Protein AF-A0A1A8SMA7-F1 (afdb_monomer_lite)

Organism: NCBI:txid451742

Secondary structure (DSSP, 8-state):
--GGGTGGGS-HHHHHHHHIIIIIHHHHHHHHHHTTS-HHHHHHHHHHHHHHHHHHTT--TTS-HHHHHHHTTPPPHHHHHHHHHHHHHHHHHTT-S--

Sequence (99 aa):
RNIACLCPSLTDSTAQTLIFAFITSRLDNCNSILYRFPSSALQKLQYIQNSAALLLSYTRSRDHITPVLKQLHWLPVSYRIHYKLLLITYKCLNNLAPS

Structure (mmCIF, N/CA/C/O backbone):
data_AF-A0A1A8SMA7-F1
#
_entry.id   AF-A0A1A8SMA7-F1
#
loop_
_atom_site.group_PDB
_atom_site.id
_atom_site.type_symbol
_atom_site.label_atom_id
_atom_site.label_alt_id
_atom_site.label_comp_id
_atom_site.label_asym_id
_atom_site.label_entity_id
_atom_site.label_seq_id
_atom_site.pdbx_PDB_ins_code
_atom_site.Cartn_x
_atom_site.Cartn_y
_atom_site.Cartn_z
_atom_site.occupanc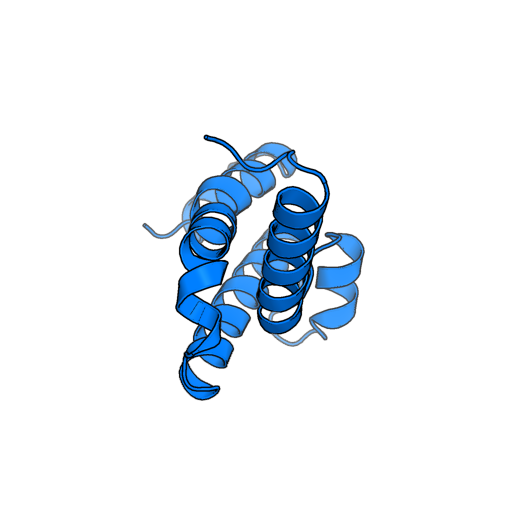y
_atom_site.B_iso_or_equiv
_atom_site.auth_seq_id
_atom_site.auth_comp_id
_atom_site.auth_asym_id
_atom_site.auth_atom_id
_atom_site.pdbx_PDB_model_num
ATOM 1 N N . ARG A 1 1 ? 6.987 8.583 13.426 1.00 53.88 1 ARG A N 1
ATOM 2 C CA . ARG A 1 1 ? 5.743 9.250 13.887 1.00 53.88 1 ARG A CA 1
A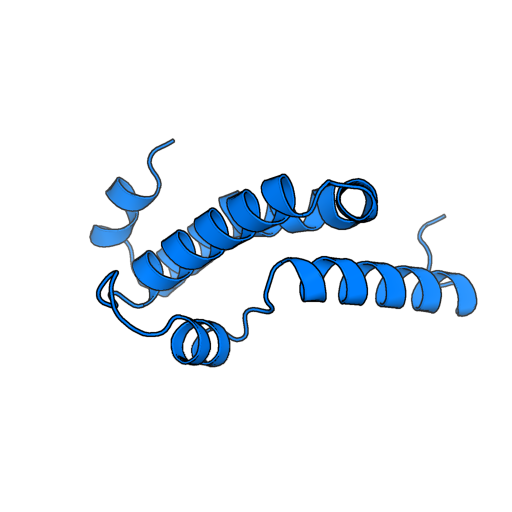TOM 3 C C . ARG A 1 1 ? 4.686 8.175 14.090 1.00 53.88 1 ARG A C 1
ATOM 5 O O . ARG A 1 1 ? 4.494 7.386 13.175 1.00 53.88 1 ARG A O 1
ATOM 12 N N . ASN A 1 2 ? 4.067 8.102 15.268 1.00 64.50 2 ASN A N 1
ATOM 13 C CA . ASN A 1 2 ? 3.106 7.050 15.599 1.00 64.50 2 ASN A CA 1
ATOM 14 C C . ASN A 1 2 ? 1.698 7.465 15.133 1.00 64.50 2 ASN A C 1
ATOM 16 O O . ASN A 1 2 ? 0.941 8.068 15.886 1.00 64.50 2 ASN A O 1
ATOM 20 N N . ILE A 1 3 ? 1.402 7.227 13.851 1.00 67.25 3 ILE A N 1
ATOM 21 C CA . ILE A 1 3 ? 0.160 7.667 13.182 1.00 67.25 3 ILE A CA 1
ATOM 22 C C . ILE A 1 3 ? -1.083 7.093 13.884 1.00 67.25 3 ILE A C 1
ATOM 24 O O . ILE A 1 3 ? -2.090 7.782 14.005 1.00 67.25 3 ILE A O 1
ATOM 28 N N . ALA A 1 4 ? -0.964 5.887 14.448 1.00 66.62 4 ALA A N 1
ATOM 29 C CA . ALA A 1 4 ? -2.018 5.215 15.205 1.00 66.62 4 ALA A CA 1
ATOM 30 C C . ALA A 1 4 ? -2.538 6.004 16.415 1.00 66.62 4 ALA A C 1
ATOM 32 O O . ALA A 1 4 ? -3.692 5.844 16.783 1.00 66.62 4 ALA A O 1
ATOM 33 N N . CYS A 1 5 ? -1.720 6.876 17.010 1.00 69.69 5 CYS A N 1
ATOM 34 C CA . CYS A 1 5 ? -2.129 7.698 18.151 1.00 69.69 5 CYS A CA 1
ATOM 35 C C . CYS A 1 5 ? -3.058 8.857 17.741 1.00 69.69 5 CYS A C 1
ATOM 37 O O . CYS A 1 5 ? -3.824 9.353 18.555 1.00 69.69 5 CYS A O 1
ATOM 39 N N . LEU A 1 6 ? -2.997 9.288 16.477 1.00 67.69 6 LEU A N 1
ATOM 40 C CA . LEU A 1 6 ? -3.757 10.437 15.975 1.00 67.69 6 LEU A CA 1
ATOM 41 C C . LEU A 1 6 ? -5.105 10.027 15.369 1.00 67.69 6 LEU A C 1
ATOM 43 O O . LEU A 1 6 ? -6.041 10.817 15.378 1.00 67.69 6 LEU A O 1
ATOM 47 N N . CYS A 1 7 ? -5.216 8.799 14.857 1.00 66.31 7 CYS A N 1
ATOM 48 C CA . CYS A 1 7 ? -6.432 8.287 14.222 1.00 66.31 7 CYS A CA 1
ATOM 49 C C . CYS A 1 7 ? -7.700 8.303 15.106 1.00 66.31 7 CYS A C 1
ATOM 51 O O . CYS A 1 7 ? -8.740 8.657 14.565 1.00 66.31 7 CYS A O 1
ATOM 53 N N . PRO A 1 8 ? -7.659 8.018 16.427 1.00 68.31 8 PRO A N 1
ATOM 54 C CA . PRO A 1 8 ? -8.859 8.015 17.274 1.00 68.31 8 PRO A CA 1
ATOM 55 C C . PRO A 1 8 ? -9.504 9.395 17.465 1.00 68.31 8 PRO A C 1
ATOM 57 O O . PRO A 1 8 ? -10.656 9.486 17.872 1.00 68.31 8 PRO A O 1
ATOM 60 N N . SER A 1 9 ? -8.753 10.472 17.223 1.00 75.38 9 SER A N 1
ATOM 61 C CA . SER A 1 9 ? -9.209 11.857 17.401 1.00 75.38 9 SER A CA 1
ATOM 62 C C . SER A 1 9 ? -9.604 12.531 16.081 1.00 75.38 9 SER A C 1
ATOM 64 O O . SER A 1 9 ? -9.889 13.727 16.068 1.00 75.38 9 SER A O 1
ATOM 66 N N . LEU A 1 10 ? -9.580 11.795 14.966 1.00 76.50 10 LEU A N 1
ATOM 67 C CA . LEU A 1 10 ? -9.831 12.301 13.617 1.00 76.50 10 LEU A CA 1
ATOM 68 C C . LEU A 1 10 ? -11.110 11.688 13.038 1.00 76.50 10 LEU A C 1
ATOM 70 O O . LEU A 1 10 ? -11.506 10.586 13.402 1.00 76.50 10 LEU A O 1
ATOM 74 N N . THR A 1 11 ? -11.728 12.382 12.081 1.00 80.56 11 THR A N 1
ATOM 75 C CA . THR A 1 11 ? -12.776 11.779 11.248 1.00 80.56 11 THR A CA 1
ATOM 76 C C . THR A 1 11 ? -12.179 10.702 10.341 1.00 80.56 11 THR A C 1
ATOM 78 O O . THR A 1 11 ? -11.028 10.828 9.907 1.00 80.56 11 THR A O 1
ATOM 81 N N . ASP A 1 12 ? -12.967 9.683 9.988 1.00 76.81 12 ASP A N 1
ATOM 82 C CA . ASP A 1 12 ? -12.518 8.564 9.141 1.00 76.81 12 ASP A CA 1
ATOM 83 C C . ASP A 1 12 ? -11.895 9.038 7.818 1.00 76.81 12 ASP A C 1
ATOM 85 O O . ASP A 1 12 ? -10.849 8.544 7.398 1.00 76.81 12 ASP A O 1
ATOM 89 N N . SER A 1 13 ? -12.471 10.073 7.197 1.00 78.94 13 SER A N 1
ATOM 90 C CA . SER A 1 13 ? -11.955 10.670 5.958 1.00 78.94 13 SER A CA 1
ATOM 91 C C . SER A 1 13 ? -10.583 11.334 6.133 1.00 78.94 13 SER A C 1
ATOM 93 O O . SER A 1 13 ? -9.703 11.213 5.271 1.00 78.94 13 SER A O 1
ATOM 95 N N . THR A 1 14 ? -10.360 12.008 7.263 1.00 81.00 14 THR A N 1
ATOM 96 C CA . THR A 1 14 ? -9.082 12.663 7.572 1.00 81.00 14 THR A CA 1
ATOM 97 C C . THR A 1 14 ? -8.024 11.631 7.945 1.00 81.00 14 THR A C 1
ATOM 99 O O . THR A 1 14 ? -6.890 11.716 7.472 1.00 81.00 14 THR A O 1
ATOM 102 N N . ALA A 1 15 ? -8.394 10.618 8.734 1.00 80.81 15 ALA A N 1
ATOM 103 C CA . ALA A 1 15 ? -7.522 9.501 9.082 1.00 80.81 15 ALA A CA 1
ATOM 104 C C . ALA A 1 15 ? -7.088 8.722 7.829 1.00 80.81 15 ALA A C 1
ATOM 106 O O . ALA A 1 15 ? -5.898 8.445 7.659 1.00 80.81 15 ALA A O 1
ATOM 107 N N . GLN A 1 16 ? -8.019 8.454 6.908 1.00 79.25 16 GLN A N 1
ATOM 108 C CA . GLN A 1 16 ? -7.725 7.830 5.619 1.00 79.25 16 GLN A CA 1
ATOM 109 C C . GLN A 1 16 ? -6.737 8.667 4.805 1.00 79.25 16 GLN A C 1
ATOM 111 O O . GLN A 1 16 ? -5.733 8.137 4.328 1.00 79.25 16 GLN A O 1
ATOM 116 N N . THR A 1 17 ? -6.982 9.973 4.681 1.00 81.69 17 THR A N 1
ATOM 117 C CA . THR A 1 17 ? -6.105 10.891 3.937 1.00 81.69 17 THR A CA 1
ATOM 118 C C . THR A 1 17 ? -4.704 10.940 4.543 1.00 81.69 17 THR A C 1
ATOM 120 O O . THR A 1 17 ? -3.711 10.865 3.819 1.00 81.69 17 THR A O 1
ATOM 123 N N . LEU A 1 18 ? -4.606 11.001 5.872 1.00 83.44 18 LEU A N 1
ATOM 124 C CA . LEU A 1 18 ? -3.341 11.012 6.602 1.00 83.44 18 LEU A CA 1
ATOM 125 C C . LEU A 1 18 ? -2.555 9.712 6.358 1.00 83.44 18 LEU A C 1
ATOM 127 O O . LEU A 1 18 ? -1.376 9.747 6.000 1.00 83.44 18 LEU A O 1
ATOM 131 N N . ILE A 1 19 ? -3.210 8.559 6.497 1.00 81.56 19 ILE A N 1
ATOM 132 C CA . ILE A 1 19 ? -2.598 7.251 6.245 1.00 81.56 19 ILE A CA 1
ATOM 133 C C . ILE A 1 19 ? -2.130 7.146 4.787 1.00 81.56 19 ILE A C 1
ATOM 135 O O . ILE A 1 19 ? -0.988 6.747 4.539 1.00 81.56 19 ILE A O 1
ATOM 139 N N . PHE A 1 20 ? -2.953 7.573 3.827 1.00 78.62 20 PHE A N 1
ATOM 140 C CA . PHE A 1 20 ? -2.569 7.620 2.416 1.00 78.62 20 PHE A CA 1
ATOM 141 C C . PHE A 1 20 ? -1.347 8.514 2.174 1.00 78.62 20 PHE A C 1
ATOM 143 O O . PHE A 1 20 ? -0.390 8.097 1.518 1.00 78.62 20 PHE A O 1
ATOM 150 N N . ALA A 1 21 ? -1.343 9.726 2.726 1.00 80.00 21 ALA A N 1
ATOM 151 C CA . ALA A 1 21 ? -0.267 10.690 2.530 1.00 80.00 21 ALA A CA 1
ATOM 152 C C . ALA A 1 21 ? 1.072 10.211 3.114 1.00 80.00 21 ALA A C 1
ATOM 154 O O . ALA A 1 21 ? 2.123 10.449 2.519 1.00 80.00 21 ALA A O 1
ATOM 155 N N . PHE A 1 22 ? 1.061 9.518 4.257 1.00 78.75 22 PHE A N 1
ATOM 156 C CA . PHE A 1 22 ? 2.298 9.101 4.924 1.00 78.75 22 PHE A CA 1
ATOM 157 C C . PHE A 1 22 ? 2.789 7.704 4.534 1.00 78.75 22 PHE A C 1
ATOM 159 O O . PHE A 1 22 ? 4.004 7.499 4.464 1.00 78.75 22 PHE A O 1
ATOM 166 N N . ILE A 1 23 ? 1.884 6.752 4.302 1.00 78.44 23 ILE A N 1
ATOM 167 C CA . ILE A 1 23 ? 2.229 5.346 4.048 1.00 78.44 23 ILE A CA 1
ATOM 168 C C . ILE A 1 23 ? 2.149 5.058 2.552 1.00 78.44 23 ILE A C 1
ATOM 170 O O . ILE A 1 23 ? 3.147 4.685 1.933 1.00 78.44 23 ILE A O 1
ATOM 174 N N . THR A 1 24 ? 0.982 5.295 1.957 1.00 76.38 24 THR A N 1
ATOM 175 C CA . THR A 1 24 ? 0.711 4.950 0.560 1.00 76.38 24 THR A CA 1
ATOM 176 C C . THR A 1 24 ? 1.567 5.756 -0.414 1.00 76.38 24 THR A C 1
ATOM 178 O O . THR A 1 24 ? 2.180 5.172 -1.300 1.00 76.38 24 THR A O 1
ATOM 181 N N . SER A 1 25 ? 1.713 7.067 -0.198 1.00 78.44 25 SER A N 1
ATOM 182 C CA . SER A 1 25 ? 2.567 7.939 -1.021 1.00 78.44 25 SER A CA 1
ATOM 183 C C . SER A 1 25 ? 4.033 7.485 -1.049 1.00 78.44 25 SER A C 1
ATOM 185 O O . SER A 1 25 ? 4.668 7.456 -2.102 1.00 78.44 25 SER A O 1
ATOM 187 N N . ARG A 1 26 ? 4.578 7.057 0.100 1.00 75.81 26 ARG A N 1
ATOM 188 C CA . ARG A 1 26 ? 5.964 6.569 0.185 1.00 75.81 26 ARG A CA 1
ATOM 189 C C . ARG A 1 26 ? 6.146 5.219 -0.492 1.00 75.81 26 ARG A C 1
ATOM 191 O O . ARG A 1 26 ? 7.158 5.022 -1.159 1.00 75.81 26 ARG A O 1
ATOM 198 N N . LEU A 1 27 ? 5.175 4.316 -0.345 1.00 76.12 27 LEU A N 1
ATOM 199 C CA . LEU A 1 27 ? 5.150 3.072 -1.115 1.00 76.12 27 LEU A CA 1
ATOM 200 C C . LEU A 1 27 ? 5.120 3.392 -2.614 1.00 76.12 27 LEU A C 1
ATOM 202 O O . LEU A 1 27 ? 5.967 2.910 -3.359 1.00 76.12 27 LEU A O 1
ATOM 206 N N . ASP A 1 28 ? 4.228 4.291 -3.034 1.00 74.06 28 ASP A N 1
ATOM 207 C CA . ASP A 1 28 ? 4.013 4.615 -4.442 1.00 74.06 28 ASP A CA 1
ATOM 208 C C . ASP A 1 28 ? 5.183 5.330 -5.119 1.00 74.06 28 ASP A C 1
ATOM 210 O O . ASP A 1 28 ? 5.434 5.083 -6.302 1.00 74.06 28 ASP A O 1
ATOM 214 N N . ASN A 1 29 ? 5.929 6.152 -4.379 1.00 70.12 29 ASN A N 1
ATOM 215 C CA . ASN A 1 29 ? 7.156 6.775 -4.870 1.00 70.12 29 ASN A CA 1
ATOM 216 C C . ASN A 1 29 ? 8.287 5.751 -5.070 1.00 70.12 29 ASN A C 1
ATOM 218 O O . ASN A 1 29 ? 9.054 5.836 -6.023 1.00 70.12 29 ASN A O 1
ATOM 222 N N . CYS A 1 30 ? 8.376 4.748 -4.195 1.00 67.25 30 CYS A N 1
ATOM 223 C CA . CYS A 1 30 ? 9.436 3.743 -4.251 1.00 67.25 30 CYS A CA 1
ATOM 224 C C . CYS A 1 30 ? 9.111 2.556 -5.175 1.00 67.25 30 CYS A C 1
ATOM 226 O O . CYS A 1 30 ? 9.995 1.739 -5.424 1.00 67.25 30 CYS A O 1
ATOM 228 N N . ASN A 1 31 ? 7.879 2.435 -5.688 1.00 68.81 31 ASN A N 1
ATOM 229 C CA . ASN A 1 31 ? 7.403 1.252 -6.422 1.00 68.81 31 ASN A CA 1
ATOM 230 C C . ASN A 1 31 ? 8.323 0.803 -7.578 1.00 68.81 31 ASN A C 1
ATOM 232 O O . ASN A 1 31 ? 8.483 -0.397 -7.778 1.00 68.81 31 ASN A O 1
ATOM 236 N N . SER A 1 32 ? 8.956 1.721 -8.317 1.00 66.12 32 SER A N 1
ATOM 237 C CA . SER A 1 32 ? 9.898 1.371 -9.398 1.00 66.12 32 SER A CA 1
ATOM 238 C C . SER A 1 32 ? 11.194 0.732 -8.878 1.0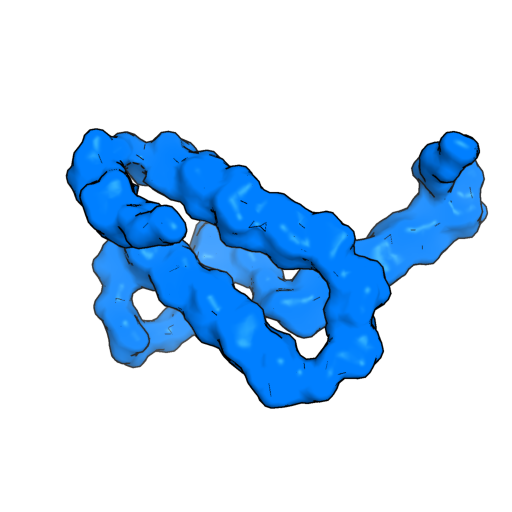0 66.12 32 SER A C 1
ATOM 240 O O . SER A 1 32 ? 11.719 -0.194 -9.492 1.00 66.12 32 SER A O 1
ATOM 242 N N . ILE A 1 33 ? 11.683 1.177 -7.720 1.00 68.88 33 ILE A N 1
ATOM 243 C CA . ILE A 1 33 ? 12.895 0.663 -7.062 1.00 68.88 33 ILE A CA 1
ATOM 244 C C . ILE A 1 33 ? 12.605 -0.677 -6.363 1.00 68.88 33 ILE A C 1
ATOM 246 O O . ILE A 1 33 ? 13.454 -1.569 -6.317 1.00 68.88 33 ILE A O 1
ATOM 250 N N . LEU A 1 34 ? 11.383 -0.847 -5.852 1.00 69.62 34 LEU A N 1
ATOM 251 C CA . LEU A 1 34 ? 10.962 -2.027 -5.092 1.00 69.62 34 LEU A CA 1
ATOM 252 C C . LEU A 1 34 ? 10.822 -3.303 -5.936 1.00 69.62 34 LEU A C 1
ATOM 254 O O . LEU A 1 34 ? 10.777 -4.389 -5.365 1.00 69.62 34 LEU A O 1
ATOM 258 N N . TYR A 1 35 ? 10.807 -3.214 -7.270 1.00 72.56 35 TYR A N 1
ATOM 259 C CA . TYR A 1 35 ? 10.700 -4.392 -8.141 1.00 72.56 35 TYR A CA 1
ATOM 260 C C . TYR A 1 35 ? 11.817 -5.425 -7.915 1.00 72.56 35 TYR A C 1
ATOM 262 O O . TYR A 1 35 ? 11.584 -6.623 -8.040 1.00 72.56 35 TYR A O 1
ATOM 270 N N . ARG A 1 36 ? 13.026 -4.978 -7.551 1.00 77.62 36 ARG A N 1
ATOM 271 C CA . ARG A 1 36 ? 14.186 -5.866 -7.337 1.00 77.62 36 ARG A CA 1
ATOM 272 C C . ARG A 1 36 ? 14.404 -6.253 -5.873 1.00 77.62 36 ARG A C 1
ATOM 274 O O . ARG A 1 36 ? 15.433 -6.841 -5.550 1.00 77.62 36 ARG A O 1
ATOM 281 N N . PHE A 1 37 ? 13.490 -5.893 -4.973 1.00 81.56 37 PHE A N 1
ATOM 282 C CA . PHE A 1 37 ? 13.669 -6.172 -3.552 1.00 81.56 37 PHE A CA 1
ATOM 283 C C . PHE A 1 37 ? 13.416 -7.648 -3.217 1.00 81.56 37 PHE A C 1
ATOM 285 O O . PHE A 1 37 ? 12.553 -8.286 -3.822 1.00 81.56 37 PHE A O 1
ATOM 292 N N . PRO A 1 38 ? 14.126 -8.198 -2.214 1.00 85.69 38 PRO A N 1
ATOM 293 C CA . PRO A 1 38 ? 13.875 -9.554 -1.751 1.00 85.69 38 PRO A CA 1
ATOM 294 C C . PRO A 1 38 ? 12.457 -9.667 -1.180 1.00 85.69 38 PRO A C 1
ATOM 296 O O . PRO A 1 38 ? 11.957 -8.747 -0.523 1.00 85.69 38 PRO A O 1
ATOM 299 N N . SER A 1 39 ? 11.818 -10.824 -1.370 1.00 84.25 39 SER A N 1
ATOM 300 C CA . SER A 1 39 ? 10.439 -11.078 -0.926 1.00 84.25 39 SER A CA 1
ATOM 301 C C . SER A 1 39 ? 10.233 -10.819 0.570 1.00 84.25 39 SER A C 1
ATOM 303 O O . SER A 1 39 ? 9.169 -10.356 0.972 1.00 84.25 39 SER A O 1
ATOM 305 N N . SER A 1 40 ? 11.262 -11.031 1.394 1.00 87.00 40 SER A N 1
ATOM 306 C CA . SER A 1 40 ? 11.241 -10.737 2.832 1.00 87.00 40 SER A CA 1
ATOM 307 C C . SER A 1 40 ? 11.069 -9.245 3.141 1.00 87.00 40 SER A C 1
ATOM 309 O O . SER A 1 40 ? 10.391 -8.879 4.100 1.00 87.00 40 SER A O 1
ATOM 311 N N . ALA A 1 41 ? 11.641 -8.357 2.327 1.00 85.56 41 ALA A N 1
ATOM 312 C CA . ALA A 1 41 ? 11.459 -6.919 2.476 1.00 85.56 41 ALA A CA 1
ATOM 313 C C . ALA A 1 41 ? 10.074 -6.479 1.977 1.00 85.56 41 ALA A C 1
ATOM 315 O O . ALA A 1 41 ? 9.421 -5.668 2.635 1.00 85.56 41 ALA A O 1
ATOM 316 N N . LEU A 1 42 ? 9.580 -7.072 0.884 1.00 87.12 42 LEU A N 1
ATOM 317 C CA . LEU A 1 42 ? 8.210 -6.842 0.410 1.00 87.12 42 LEU A CA 1
ATOM 318 C C . LEU A 1 42 ? 7.164 -7.290 1.441 1.00 87.12 42 LEU A C 1
ATOM 320 O O . LEU A 1 42 ? 6.173 -6.594 1.649 1.00 87.12 42 LEU A O 1
ATOM 324 N N . GLN A 1 43 ? 7.407 -8.394 2.152 1.00 88.88 43 GLN A N 1
ATOM 325 C CA . GLN A 1 43 ? 6.546 -8.846 3.249 1.00 88.88 43 GLN A CA 1
ATOM 326 C C . GLN A 1 43 ? 6.481 -7.836 4.399 1.00 88.88 43 GLN A C 1
ATOM 328 O O . GLN A 1 43 ? 5.399 -7.594 4.932 1.00 88.88 43 GLN A O 1
ATOM 333 N N . LYS A 1 44 ? 7.601 -7.191 4.754 1.00 89.25 44 LYS A N 1
ATOM 334 C CA . LYS A 1 44 ? 7.597 -6.116 5.763 1.00 89.25 44 LYS A CA 1
ATOM 335 C C . LYS A 1 44 ? 6.731 -4.938 5.317 1.00 89.25 44 LYS A C 1
ATOM 337 O O . LYS A 1 44 ? 5.963 -4.411 6.115 1.00 89.25 44 LYS A O 1
ATOM 342 N N . LEU A 1 45 ? 6.809 -4.554 4.043 1.00 88.75 45 LEU A N 1
ATOM 343 C CA . LEU A 1 45 ? 5.959 -3.495 3.487 1.00 88.75 45 LEU A CA 1
ATOM 344 C C . LEU A 1 45 ? 4.480 -3.895 3.480 1.00 88.75 45 LEU A C 1
ATOM 346 O O . LEU A 1 45 ? 3.629 -3.087 3.848 1.00 88.75 45 LEU A O 1
ATOM 350 N N . GLN A 1 46 ? 4.176 -5.148 3.134 1.00 90.88 46 GLN A N 1
ATOM 351 C CA . GLN A 1 46 ? 2.815 -5.677 3.201 1.00 90.88 46 GLN A CA 1
ATOM 352 C C . GLN A 1 46 ? 2.280 -5.641 4.632 1.00 90.88 46 GLN A C 1
ATOM 354 O O . GLN A 1 46 ? 1.130 -5.267 4.840 1.00 90.88 46 GLN A O 1
ATOM 359 N N . TYR A 1 47 ? 3.109 -5.973 5.622 1.00 90.12 47 TYR A N 1
ATOM 360 C CA . TYR A 1 47 ? 2.724 -5.894 7.027 1.00 90.12 47 TYR A CA 1
ATOM 361 C C . TYR A 1 47 ? 2.351 -4.463 7.432 1.00 90.12 47 TYR A C 1
ATOM 363 O O . TYR A 1 47 ? 1.297 -4.253 8.023 1.00 90.12 47 TYR A O 1
ATOM 371 N N . ILE A 1 48 ? 3.153 -3.468 7.037 1.00 88.06 48 ILE A N 1
ATOM 372 C CA . ILE A 1 48 ? 2.862 -2.049 7.301 1.00 88.06 48 ILE A CA 1
ATOM 373 C C . ILE A 1 48 ? 1.538 -1.630 6.650 1.00 88.06 48 ILE A C 1
ATOM 375 O O . ILE A 1 48 ? 0.715 -0.983 7.299 1.00 88.06 48 ILE A O 1
ATOM 379 N N . GLN A 1 49 ? 1.308 -2.018 5.392 1.00 88.75 49 GLN A N 1
ATOM 380 C CA . GLN A 1 49 ? 0.050 -1.731 4.700 1.00 88.75 49 GLN A CA 1
ATOM 381 C C . GLN A 1 49 ? -1.145 -2.390 5.403 1.00 88.75 49 GLN A C 1
ATOM 383 O O . GLN A 1 49 ? -2.178 -1.750 5.584 1.00 88.75 49 GLN A O 1
ATOM 388 N N . ASN A 1 50 ? -1.000 -3.645 5.831 1.00 90.06 50 ASN A N 1
ATOM 389 C CA . ASN A 1 50 ? -2.045 -4.378 6.539 1.00 90.06 50 ASN A CA 1
ATOM 390 C C . ASN A 1 50 ? -2.378 -3.713 7.876 1.00 90.06 50 ASN A C 1
ATOM 392 O O . ASN A 1 50 ? -3.547 -3.495 8.174 1.00 90.06 50 ASN A O 1
ATOM 396 N N . SER A 1 51 ? -1.366 -3.334 8.660 1.00 87.00 51 SER A N 1
ATOM 397 C CA . SER A 1 51 ? -1.577 -2.617 9.920 1.00 87.00 51 SER A CA 1
ATOM 398 C C . SER A 1 51 ? -2.283 -1.277 9.707 1.00 87.00 51 SER A C 1
ATOM 400 O O . SER A 1 51 ? -3.158 -0.921 10.489 1.00 87.00 51 SER A O 1
ATOM 402 N N . ALA A 1 52 ? -1.945 -0.552 8.640 1.00 85.56 52 ALA A N 1
ATOM 403 C CA . ALA A 1 52 ? -2.601 0.704 8.296 1.00 85.56 52 ALA A CA 1
ATOM 404 C C . ALA A 1 52 ? -4.074 0.512 7.893 1.00 85.56 52 ALA A C 1
ATOM 406 O O . ALA A 1 52 ? -4.930 1.286 8.314 1.00 85.56 52 ALA A O 1
ATOM 407 N N . ALA A 1 53 ? -4.371 -0.531 7.116 1.00 87.00 53 ALA A N 1
ATOM 408 C CA . ALA A 1 53 ? -5.735 -0.876 6.725 1.00 87.00 53 ALA A CA 1
ATOM 409 C C . ALA A 1 53 ? -6.587 -1.282 7.939 1.00 87.00 53 ALA A C 1
ATOM 411 O O . ALA A 1 53 ? -7.703 -0.801 8.099 1.00 87.00 53 ALA A O 1
ATOM 412 N N . LEU A 1 54 ? -6.037 -2.107 8.836 1.00 86.50 54 LEU A N 1
ATOM 413 C CA . LEU A 1 54 ? -6.727 -2.532 10.060 1.00 86.50 54 LEU A CA 1
ATOM 414 C C . LEU A 1 54 ? -6.983 -1.366 11.017 1.00 86.50 54 LEU A C 1
ATOM 416 O O . LEU A 1 54 ? -8.056 -1.293 11.610 1.00 86.50 54 LEU A O 1
ATOM 420 N N . LEU A 1 55 ? -6.019 -0.447 11.132 1.00 84.19 55 LEU A N 1
ATOM 421 C CA . LEU A 1 55 ? -6.165 0.777 11.915 1.00 84.19 55 LEU A CA 1
ATOM 422 C C . LEU A 1 55 ? -7.318 1.645 11.395 1.00 84.19 55 LEU A C 1
ATOM 424 O O . LEU A 1 55 ? -8.050 2.211 12.197 1.00 84.19 55 LEU A O 1
ATOM 428 N N . LEU A 1 56 ? -7.479 1.742 10.073 1.00 81.88 56 LEU A N 1
ATOM 429 C CA . LEU A 1 56 ? -8.530 2.551 9.458 1.00 81.88 56 LEU A CA 1
ATOM 430 C C . LEU A 1 56 ? -9.913 1.895 9.561 1.00 81.88 56 LEU A C 1
ATOM 432 O O . LEU A 1 56 ? -10.904 2.576 9.789 1.00 81.88 56 LEU A O 1
ATOM 436 N N . SER A 1 57 ? -9.987 0.576 9.395 1.00 81.25 57 SER A N 1
ATOM 437 C CA . SER A 1 57 ? -11.255 -0.162 9.429 1.00 81.25 57 SER A CA 1
ATOM 438 C C . SER A 1 57 ? -11.677 -0.591 10.838 1.00 81.25 57 SER A C 1
ATOM 440 O O . SER A 1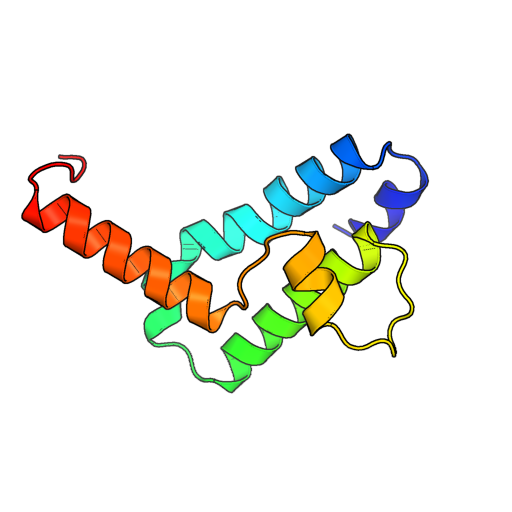 57 ? -12.621 -1.370 10.968 1.00 81.25 57 SER A O 1
ATOM 442 N N . TYR A 1 58 ? -10.964 -0.147 11.884 1.00 79.81 58 TYR A N 1
ATOM 443 C CA . TYR A 1 58 ? -11.170 -0.537 13.289 1.00 79.81 58 TYR A CA 1
ATOM 444 C C . TYR A 1 58 ? -11.353 -2.055 13.483 1.00 79.81 58 TYR A C 1
ATOM 446 O O . TYR A 1 58 ? -12.067 -2.525 14.370 1.00 79.81 58 TYR A O 1
ATOM 454 N N . THR A 1 59 ? -10.720 -2.836 12.611 1.00 77.38 59 THR A N 1
ATOM 455 C CA . THR A 1 59 ? -10.894 -4.285 12.521 1.00 77.38 59 THR A CA 1
ATOM 456 C C . THR A 1 59 ? -9.902 -4.966 13.459 1.00 77.38 59 THR A C 1
ATOM 458 O O . THR A 1 59 ? -8.805 -4.447 13.702 1.00 77.38 59 THR A O 1
ATOM 461 N N . ARG A 1 60 ? -10.253 -6.125 14.027 1.00 76.62 60 ARG A N 1
ATOM 462 C CA . ARG A 1 60 ? -9.349 -6.790 14.971 1.00 76.62 60 ARG A CA 1
ATOM 463 C C . ARG A 1 60 ? -8.117 -7.287 14.220 1.00 76.62 60 ARG A C 1
ATOM 465 O O . ARG A 1 60 ? -8.201 -7.787 13.106 1.00 76.62 60 ARG A O 1
ATOM 472 N N . SER A 1 61 ? -6.962 -7.237 14.883 1.00 71.44 61 SER A N 1
ATOM 473 C CA . SER A 1 61 ? -5.664 -7.639 14.308 1.00 71.44 61 SER A CA 1
ATOM 474 C C . SER A 1 61 ? -5.615 -9.094 13.796 1.00 71.44 61 SER A C 1
ATOM 476 O O . SER A 1 61 ? -4.736 -9.460 13.023 1.00 71.44 61 SER A O 1
ATOM 478 N N . ARG A 1 62 ? -6.561 -9.938 14.232 1.00 75.62 62 ARG A N 1
ATOM 479 C CA . ARG A 1 62 ? -6.654 -11.363 13.874 1.00 75.62 62 ARG A CA 1
ATOM 480 C C . ARG A 1 62 ? -7.583 -11.645 12.694 1.00 75.62 62 ARG A C 1
ATOM 482 O O . ARG A 1 62 ? -7.621 -12.783 12.236 1.00 75.62 62 ARG A O 1
ATOM 489 N N . ASP A 1 63 ? -8.339 -10.654 12.236 1.00 80.69 63 ASP A N 1
ATOM 490 C CA . ASP A 1 63 ? -9.292 -10.854 11.154 1.00 80.69 63 ASP A CA 1
ATOM 491 C C . ASP A 1 63 ? -8.557 -10.972 9.813 1.00 80.69 63 ASP A C 1
ATOM 493 O O . ASP A 1 63 ? -7.456 -10.446 9.616 1.00 80.69 63 ASP A O 1
ATOM 497 N N . HIS A 1 64 ? -9.168 -11.678 8.861 1.00 86.62 64 HIS A N 1
ATOM 498 C CA . HIS A 1 64 ? -8.596 -11.802 7.527 1.00 86.62 64 HIS A CA 1
ATOM 499 C C . HIS A 1 64 ? -8.471 -10.424 6.865 1.00 86.62 64 HIS A C 1
ATOM 501 O O . HIS A 1 64 ? -9.441 -9.685 6.732 1.00 86.62 64 HIS A O 1
ATOM 507 N N . ILE A 1 65 ? -7.268 -10.103 6.386 1.00 87.75 65 ILE A N 1
ATOM 508 C CA . ILE A 1 65 ? -6.959 -8.788 5.813 1.00 87.75 65 ILE A CA 1
ATOM 509 C C . ILE A 1 65 ? -7.546 -8.568 4.409 1.00 87.75 65 ILE A C 1
ATOM 511 O O . ILE A 1 65 ? -7.821 -7.441 4.009 1.00 87.75 65 ILE A O 1
ATOM 515 N N . THR A 1 66 ? -7.760 -9.642 3.647 1.00 87.94 66 THR A N 1
ATOM 516 C CA . THR A 1 66 ? -8.271 -9.598 2.269 1.00 87.94 66 THR A CA 1
ATOM 517 C C . THR A 1 66 ? -9.604 -8.845 2.118 1.00 87.94 66 THR A C 1
ATOM 519 O O . THR A 1 66 ? -9.675 -7.978 1.243 1.00 87.94 66 THR A O 1
ATOM 522 N N . PRO A 1 67 ? -10.659 -9.104 2.923 1.00 89.50 67 PRO A N 1
ATOM 523 C CA . PRO A 1 67 ? -11.904 -8.336 2.842 1.00 89.50 67 PRO A CA 1
ATOM 524 C C . PRO A 1 67 ? -11.708 -6.849 3.164 1.00 89.50 67 PRO A C 1
ATOM 526 O O . PRO A 1 67 ? -12.287 -6.010 2.478 1.00 89.50 67 PRO A O 1
ATOM 529 N N . VAL A 1 68 ? -10.842 -6.518 4.127 1.00 88.50 68 VAL A N 1
ATOM 530 C CA . VAL A 1 68 ? -10.534 -5.130 4.512 1.00 88.50 68 VAL A CA 1
ATOM 531 C C . VAL A 1 68 ? -9.866 -4.384 3.358 1.00 88.50 68 VAL A C 1
ATOM 533 O O . VAL A 1 68 ? -10.308 -3.307 2.962 1.00 88.50 68 VAL A O 1
ATOM 536 N N . LEU A 1 69 ? -8.839 -4.984 2.747 1.00 88.31 69 LEU A N 1
ATOM 537 C CA . LEU A 1 69 ? -8.176 -4.406 1.576 1.00 88.31 69 LEU A CA 1
ATOM 538 C C . LEU A 1 69 ? -9.152 -4.205 0.415 1.00 88.31 69 LEU A C 1
ATOM 540 O O . LEU A 1 69 ? -9.106 -3.170 -0.245 1.00 88.31 69 LEU A O 1
ATOM 544 N N . LYS A 1 70 ? -10.065 -5.158 0.191 1.00 88.06 70 LYS A N 1
ATOM 545 C CA . LYS A 1 70 ? -11.093 -5.036 -0.846 1.00 88.06 70 LYS A CA 1
ATOM 546 C C . LYS A 1 70 ? -12.057 -3.886 -0.555 1.00 88.06 70 LYS A C 1
ATOM 548 O O . LYS A 1 70 ? -12.323 -3.114 -1.464 1.00 88.06 70 LYS A O 1
ATOM 553 N N . GLN A 1 71 ? -12.533 -3.739 0.681 1.00 87.56 71 GLN A N 1
ATOM 554 C CA . GLN A 1 71 ? -13.428 -2.645 1.075 1.00 87.56 71 GLN A CA 1
ATOM 555 C C . GLN A 1 71 ? -12.766 -1.269 0.920 1.00 87.56 71 GLN A C 1
ATOM 557 O O . GLN A 1 71 ? -13.418 -0.313 0.515 1.00 87.56 71 GLN A O 1
ATOM 562 N N . LEU A 1 72 ? -11.462 -1.179 1.192 1.00 86.06 72 LEU A N 1
ATOM 563 C CA . LEU A 1 72 ? -10.681 0.047 1.019 1.00 86.06 72 LEU A CA 1
ATOM 564 C C . LEU A 1 72 ? -10.224 0.285 -0.432 1.00 86.06 72 LEU A C 1
ATOM 566 O O . LEU A 1 72 ? -9.624 1.321 -0.717 1.00 86.06 72 LEU A O 1
ATOM 570 N N . HIS A 1 73 ? -10.472 -0.663 -1.343 1.00 87.81 73 HIS A N 1
ATOM 571 C CA . HIS A 1 73 ? -9.928 -0.697 -2.708 1.00 87.81 73 HIS A CA 1
ATOM 572 C C . HIS A 1 73 ? -8.386 -0.659 -2.760 1.00 87.81 73 HIS A C 1
ATOM 574 O O . HIS A 1 73 ? -7.782 -0.084 -3.668 1.00 87.81 73 HIS A O 1
ATOM 580 N N . TRP A 1 74 ? -7.715 -1.260 -1.776 1.00 89.06 74 TRP A N 1
ATOM 581 C CA . TRP A 1 74 ? -6.257 -1.306 -1.698 1.00 89.06 74 TRP A CA 1
ATOM 582 C C . TRP A 1 74 ? -5.706 -2.592 -2.309 1.0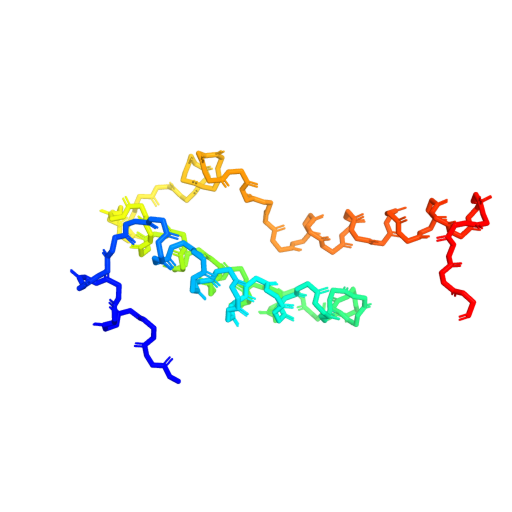0 89.06 74 TRP A C 1
ATOM 584 O O . TRP A 1 74 ? -6.023 -3.698 -1.882 1.00 89.06 74 TRP A O 1
ATOM 594 N N . LEU A 1 75 ? -4.800 -2.449 -3.275 1.00 89.75 75 LEU A N 1
ATOM 595 C CA . LEU A 1 75 ? -4.030 -3.568 -3.821 1.00 89.75 75 LEU A CA 1
ATOM 596 C C . LEU A 1 75 ? -2.914 -3.988 -2.849 1.00 89.75 75 LEU A C 1
ATOM 598 O O . LEU A 1 75 ? -2.272 -3.104 -2.280 1.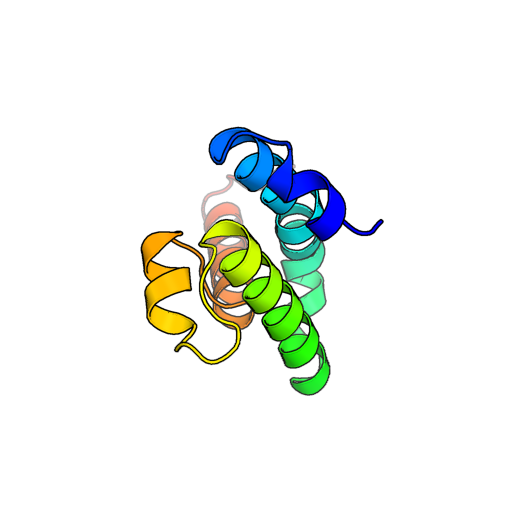00 89.75 75 LEU A O 1
ATOM 602 N N . PRO A 1 76 ? -2.613 -5.290 -2.693 1.00 90.69 76 PRO A N 1
ATOM 603 C CA . PRO A 1 76 ? -1.396 -5.744 -2.017 1.00 90.69 76 PRO A CA 1
ATOM 604 C C . PRO A 1 76 ? -0.124 -5.163 -2.658 1.00 90.69 76 PRO A C 1
ATOM 606 O O . PRO A 1 76 ? -0.105 -4.874 -3.857 1.00 90.69 76 PRO A O 1
ATOM 609 N N . VAL A 1 77 ? 0.951 -5.019 -1.878 1.00 89.00 77 VAL A N 1
ATOM 610 C CA . VAL A 1 77 ? 2.191 -4.322 -2.277 1.00 89.00 77 VAL A CA 1
ATOM 611 C C . VAL A 1 77 ? 2.776 -4.881 -3.575 1.00 89.00 77 VAL A C 1
ATOM 613 O O . VAL A 1 77 ? 3.157 -4.109 -4.452 1.00 89.00 77 VAL A O 1
ATOM 616 N N . SER A 1 78 ? 2.802 -6.206 -3.743 1.00 87.94 78 SER A N 1
ATOM 617 C CA . SER A 1 78 ? 3.300 -6.842 -4.971 1.00 87.94 78 SER A CA 1
ATOM 618 C C . SER A 1 78 ? 2.517 -6.394 -6.208 1.00 87.94 78 SER A C 1
ATOM 620 O O . SER A 1 78 ? 3.102 -5.969 -7.204 1.00 87.94 78 SER A O 1
ATOM 622 N N . TYR A 1 79 ? 1.186 -6.413 -6.132 1.00 89.06 79 TYR A N 1
ATOM 623 C CA . TYR A 1 79 ? 0.321 -5.982 -7.227 1.00 89.06 79 TYR A CA 1
ATOM 624 C C . TYR A 1 79 ? 0.430 -4.481 -7.501 1.00 89.06 79 TYR A C 1
ATOM 626 O O . TYR A 1 79 ? 0.349 -4.076 -8.658 1.00 89.06 79 TYR A O 1
ATOM 634 N N . ARG A 1 80 ? 0.671 -3.653 -6.477 1.00 88.25 80 ARG A N 1
ATOM 635 C CA . ARG A 1 80 ? 0.919 -2.210 -6.657 1.00 88.25 80 ARG A CA 1
ATOM 636 C C . ARG A 1 80 ? 2.171 -1.950 -7.492 1.00 88.25 80 ARG A C 1
ATOM 638 O O . ARG A 1 80 ? 2.128 -1.123 -8.403 1.00 88.25 80 ARG A O 1
ATOM 645 N N . ILE A 1 81 ? 3.252 -2.683 -7.223 1.00 86.38 81 ILE A N 1
ATOM 646 C CA . ILE A 1 81 ? 4.505 -2.591 -7.986 1.00 86.38 81 ILE A CA 1
ATOM 647 C C . ILE A 1 81 ? 4.257 -2.960 -9.454 1.00 86.38 81 ILE A C 1
ATOM 649 O O . ILE A 1 81 ? 4.587 -2.175 -10.345 1.00 86.38 81 ILE A O 1
ATOM 653 N N . HIS A 1 82 ? 3.614 -4.104 -9.713 1.00 88.19 82 HIS A N 1
ATOM 654 C CA . HIS A 1 82 ? 3.294 -4.535 -11.078 1.00 88.19 82 HIS A CA 1
ATOM 655 C C . HIS A 1 82 ? 2.384 -3.546 -11.807 1.00 88.19 82 HIS A C 1
ATOM 657 O O . HIS A 1 82 ? 2.685 -3.156 -12.933 1.00 88.19 82 HIS A O 1
ATOM 663 N N . TYR A 1 83 ? 1.312 -3.088 -11.158 1.00 87.69 83 TYR A N 1
ATOM 664 C CA . TYR A 1 83 ? 0.402 -2.097 -11.727 1.00 87.69 83 TYR A CA 1
ATOM 665 C C . TYR A 1 83 ? 1.141 -0.814 -12.121 1.00 87.69 83 TYR A C 1
ATOM 667 O O . TYR A 1 83 ? 0.950 -0.298 -13.221 1.00 87.69 83 TYR A O 1
ATOM 675 N N . LYS A 1 84 ? 2.030 -0.312 -11.253 1.00 85.56 84 LYS A N 1
ATOM 676 C CA . LYS A 1 84 ? 2.798 0.908 -11.524 1.00 85.56 84 LYS A CA 1
ATOM 677 C C . LYS A 1 84 ? 3.760 0.730 -12.699 1.00 85.56 84 LYS A C 1
ATOM 679 O O . LYS A 1 84 ? 3.841 1.632 -13.529 1.00 85.56 84 LYS A O 1
ATOM 684 N N . LEU A 1 85 ? 4.451 -0.408 -12.781 1.00 85.94 85 LEU A N 1
ATOM 685 C CA . LEU A 1 85 ? 5.332 -0.729 -13.907 1.00 85.94 85 LEU A CA 1
ATOM 686 C C . LEU A 1 85 ? 4.553 -0.767 -15.220 1.00 85.94 85 LEU A C 1
ATOM 688 O O . LEU A 1 85 ? 4.905 -0.045 -16.146 1.00 85.94 85 LEU A O 1
ATOM 692 N N . LEU A 1 86 ? 3.455 -1.526 -15.265 1.00 89.44 86 LEU A N 1
ATOM 693 C CA . LEU A 1 86 ? 2.601 -1.624 -16.449 1.00 89.44 86 LEU A CA 1
ATOM 694 C C . LEU A 1 86 ? 2.048 -0.257 -16.866 1.00 89.44 86 LEU A C 1
ATOM 696 O O . LEU A 1 86 ? 2.055 0.073 -18.049 1.00 89.44 86 LEU A O 1
ATOM 700 N N . LEU A 1 87 ? 1.629 0.566 -15.902 1.00 88.88 87 LEU A N 1
ATOM 701 C CA . LEU A 1 87 ? 1.145 1.919 -16.163 1.00 88.88 87 LEU A CA 1
ATOM 702 C C . LEU A 1 87 ? 2.239 2.820 -16.755 1.00 88.88 87 LEU A C 1
ATOM 704 O O . LEU A 1 87 ? 1.958 3.593 -17.668 1.00 88.88 87 LEU A O 1
ATOM 708 N N . ILE A 1 88 ? 3.473 2.744 -16.246 1.00 86.44 88 ILE A N 1
ATOM 709 C CA . ILE A 1 88 ? 4.610 3.498 -16.796 1.00 86.44 88 ILE A CA 1
ATOM 710 C C . ILE A 1 88 ? 4.921 3.011 -18.211 1.00 86.44 88 ILE A C 1
ATOM 712 O O . ILE A 1 88 ? 4.995 3.833 -19.118 1.00 86.44 88 ILE A O 1
ATOM 716 N N . THR A 1 89 ? 5.030 1.697 -18.424 1.00 89.19 89 THR A N 1
ATOM 717 C CA . THR A 1 89 ? 5.270 1.111 -19.751 1.00 89.19 89 THR A CA 1
ATOM 718 C C . THR A 1 89 ? 4.205 1.554 -20.748 1.00 89.19 89 THR A C 1
ATOM 720 O O . THR A 1 89 ? 4.545 2.022 -21.831 1.00 89.19 89 THR A O 1
ATOM 723 N N . TYR A 1 90 ? 2.928 1.497 -20.366 1.00 92.06 90 TYR A N 1
ATOM 724 C CA . TYR A 1 90 ? 1.829 1.998 -21.185 1.00 92.06 90 TYR A CA 1
ATOM 725 C C . TYR A 1 90 ? 2.005 3.481 -21.534 1.00 92.06 90 TYR A C 1
ATOM 727 O O . TYR A 1 90 ? 1.887 3.853 -22.700 1.00 92.06 90 TYR A O 1
ATOM 735 N N . LYS A 1 91 ? 2.327 4.336 -20.555 1.00 90.75 91 LYS A N 1
ATOM 736 C CA . LYS A 1 91 ? 2.547 5.769 -20.803 1.00 90.75 91 LYS A CA 1
ATOM 737 C C . LYS A 1 91 ? 3.707 6.017 -21.762 1.00 90.75 91 LYS A C 1
ATOM 739 O O . LYS A 1 91 ? 3.564 6.847 -22.652 1.00 90.75 91 LYS A O 1
ATOM 744 N N . CYS A 1 92 ? 4.810 5.286 -21.616 1.00 89.25 92 CYS A N 1
ATOM 745 C CA . CYS A 1 92 ? 5.951 5.380 -22.524 1.00 89.25 92 CYS A CA 1
ATOM 746 C C . CYS A 1 92 ? 5.568 4.981 -23.954 1.00 89.25 92 CYS A C 1
ATOM 748 O O . CYS A 1 92 ? 5.869 5.718 -24.885 1.00 89.25 92 CYS A O 1
ATOM 750 N N . LEU A 1 93 ? 4.853 3.864 -24.126 1.00 93.12 93 LEU A N 1
ATOM 751 C CA . LEU A 1 93 ? 4.412 3.390 -25.444 1.00 93.12 93 LEU A CA 1
ATOM 752 C C . LEU A 1 93 ? 3.442 4.356 -26.142 1.00 93.12 93 LEU A C 1
ATOM 754 O O . LEU A 1 93 ? 3.373 4.372 -27.365 1.00 93.12 93 LEU A O 1
ATOM 758 N N . ASN A 1 94 ? 2.708 5.164 -25.375 1.00 94.62 94 ASN A N 1
ATOM 759 C CA . ASN A 1 94 ? 1.730 6.121 -25.894 1.00 94.62 94 ASN A CA 1
ATOM 760 C C . ASN A 1 94 ? 2.246 7.570 -25.927 1.00 94.62 94 ASN A C 1
ATOM 762 O O . ASN A 1 94 ? 1.449 8.484 -26.118 1.00 94.62 94 ASN A O 1
ATOM 766 N N . ASN A 1 95 ? 3.548 7.806 -25.726 1.00 89.00 95 ASN A N 1
ATOM 767 C CA . ASN A 1 95 ? 4.139 9.154 -25.673 1.00 89.00 95 ASN A CA 1
ATOM 768 C C . ASN A 1 95 ? 3.498 10.079 -24.614 1.00 89.00 95 ASN A C 1
ATOM 770 O O . ASN A 1 95 ? 3.476 11.297 -24.761 1.00 89.00 95 ASN A O 1
ATOM 774 N N . LEU A 1 96 ? 2.977 9.498 -23.529 1.00 89.25 96 LEU A N 1
ATOM 775 C CA . LEU A 1 96 ? 2.408 10.198 -22.367 1.00 89.25 96 LEU A CA 1
ATOM 776 C C . LEU A 1 96 ? 3.375 10.207 -21.172 1.00 89.25 96 LEU A C 1
ATOM 778 O O . LEU A 1 96 ? 2.979 10.500 -20.038 1.00 89.25 96 LEU A O 1
ATOM 782 N N . ALA A 1 97 ? 4.623 9.789 -21.390 1.00 77.81 97 ALA A N 1
ATOM 783 C CA . ALA A 1 97 ? 5.666 9.889 -20.386 1.00 77.81 97 ALA A CA 1
ATOM 784 C C . ALA A 1 97 ? 6.062 11.367 -20.215 1.00 77.81 97 ALA A C 1
ATOM 786 O O . ALA A 1 97 ? 6.154 12.080 -21.213 1.00 77.81 97 ALA A O 1
ATOM 787 N N . PRO A 1 98 ? 6.268 11.845 -18.976 1.00 69.75 98 PRO A N 1
ATOM 788 C CA . PRO A 1 98 ? 6.810 13.179 -18.764 1.00 69.75 98 PRO A CA 1
ATOM 789 C C . PRO A 1 98 ? 8.200 13.254 -19.407 1.00 69.75 98 PRO A C 1
ATOM 791 O O . PRO A 1 98 ? 9.024 12.364 -19.190 1.00 69.75 98 PRO A O 1
ATOM 794 N N . SER A 1 99 ? 8.397 14.282 -20.230 1.00 56.28 99 SER A N 1
ATOM 795 C CA . SER A 1 99 ? 9.680 14.668 -20.827 1.00 56.28 99 SER A CA 1
ATOM 796 C C . SER A 1 99 ? 10.703 15.069 -19.776 1.00 56.28 99 SER A C 1
ATOM 798 O O . SER A 1 99 ? 10.278 15.743 -18.807 1.00 56.28 99 SER A O 1
#

Radius of gyration: 15.13 Å; chains: 1; bounding box: 28×26×44 Å

pLDDT: mean 81.52, std 8.49, range [53.88, 94.62]

Foldseek 3Di:
DPLLVCLVVDDLVVSVVVLCVPLVVVLLVCLQVCPPPDVVVLVVSQVSVQVSLCSSVVHDPPDDSVVSCVVVVHDRSVVSSVVSVVVQVVCVVVVNHDD